Protein AF-A0A6G3XTF5-F1 (afdb_monomer_lite)

Secondary structure (DSSP, 8-state):
-------TT---HHHHHHH-SS-SBTT--SS-TT-----B-GGGHHHHHHHTTTSPTT---HHHHHHHHHHHHHHHHHHHHHHHHTTS--GGGGG-HHHHHHHHHHHBTTTB-TT--HHHHHHHHHHHHTSTTS-S---S-HHHHHHHHHHHHHHH-

pLDDT: mean 92.89, std 4.38, range [55.22, 96.81]

Foldseek 3Di:
DPDDDDPPPPDALVVVLLPFLALDEQLGQPPDSPDRDHRAYPVCVVVSCVSCPVPDPNDRDPNNVVVVVLVVLLCVLVVVLVCLLVVVDWVQCLVPPVSLVVVLVVCQVPVDDVPDDSVVVNVVSVVLCPDPLHQNGAPPDPVSNVSSVVSSVVSSD

Sequence (157 aa):
TGELVSVGLNLTRAALDAATKYPWPRGGHPTDPHSAKFGVYADDVPVFAWAREGAPEDRTCFEAQVMDWSDDVAYSVHDFEDGLHAGHIDPNCLYAEPEREEIWAVAIGRYVPAGTDPQELSEALDRLIDQDWWPHGYDGSAVAQARLKDATSQLIG

Radius of gyration: 21.38 Å; chains: 1; bounding box: 43×34×67 Å

Organism: NCBI:txid2706086

Structure (mmCIF, N/CA/C/O backbone):
data_AF-A0A6G3XTF5-F1
#
_entry.id   AF-A0A6G3XTF5-F1
#
loop_
_atom_site.group_PDB
_atom_site.id
_atom_site.type_symbol
_atom_site.label_atom_id
_atom_site.label_alt_id
_atom_site.label_comp_id
_atom_site.label_asym_id
_atom_site.label_entity_id
_atom_site.label_seq_id
_atom_site.pdbx_PDB_ins_code
_atom_site.Cartn_x
_atom_site.Cartn_y
_atom_site.Cartn_z
_atom_site.occupancy
_atom_site.B_iso_or_equiv
_atom_site.auth_seq_id
_atom_site.auth_comp_id
_atom_site.auth_asym_id
_atom_site.auth_atom_id
_atom_site.pdbx_PDB_model_num
ATOM 1 N N . THR A 1 1 ? 9.456 1.485 -41.361 1.00 55.22 1 THR A N 1
ATOM 2 C CA . THR A 1 1 ? 8.688 2.441 -42.187 1.00 55.22 1 THR A CA 1
ATOM 3 C C . THR A 1 1 ? 8.564 3.712 -41.372 1.00 55.22 1 THR A C 1
ATOM 5 O O . THR A 1 1 ? 8.306 3.608 -40.186 1.00 55.22 1 THR A O 1
ATOM 8 N N . GLY A 1 2 ? 8.859 4.895 -41.917 1.00 75.81 2 GLY A N 1
ATOM 9 C CA . GLY A 1 2 ? 8.788 6.170 -41.170 1.00 75.81 2 GLY A CA 1
ATOM 10 C C . GLY A 1 2 ? 7.354 6.640 -40.894 1.00 75.81 2 GLY A C 1
ATOM 11 O O . GLY A 1 2 ? 7.081 7.834 -40.926 1.00 75.81 2 GLY A O 1
ATOM 12 N N . GLU A 1 3 ? 6.430 5.700 -40.728 1.00 80.94 3 GLU A N 1
ATOM 13 C CA . GLU A 1 3 ? 5.012 5.959 -40.545 1.00 80.94 3 GLU A CA 1
ATOM 14 C C . GLU A 1 3 ? 4.747 6.135 -39.050 1.00 80.94 3 GLU A C 1
ATOM 16 O O . GLU A 1 3 ? 5.151 5.302 -38.237 1.00 80.94 3 GLU A O 1
ATOM 21 N N . LEU A 1 4 ? 4.128 7.257 -38.683 1.00 81.44 4 LEU A N 1
ATOM 22 C CA . LEU A 1 4 ? 3.786 7.547 -37.296 1.00 8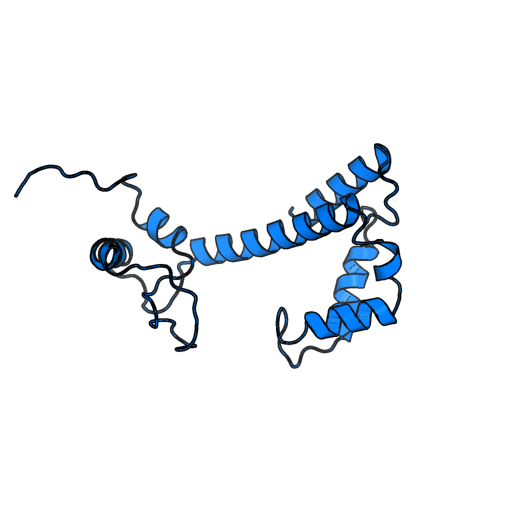1.44 4 LEU A CA 1
ATOM 23 C C . LEU A 1 4 ? 2.661 6.609 -36.860 1.00 81.44 4 LEU A C 1
ATOM 25 O O . LEU A 1 4 ? 1.544 6.685 -37.368 1.00 81.44 4 LEU A O 1
ATOM 29 N N . VAL A 1 5 ? 2.967 5.739 -35.905 1.00 86.62 5 VAL A N 1
ATOM 30 C CA . VAL A 1 5 ? 2.002 4.853 -35.253 1.00 86.62 5 VAL A CA 1
ATOM 31 C C . VAL A 1 5 ? 1.698 5.373 -33.851 1.00 86.62 5 VAL A C 1
ATOM 33 O O . VAL A 1 5 ? 2.562 5.952 -33.193 1.00 86.62 5 VAL A O 1
ATOM 36 N N . SER A 1 6 ? 0.458 5.193 -33.394 1.00 88.94 6 SER A N 1
ATOM 37 C CA . SER A 1 6 ? 0.084 5.540 -32.020 1.00 88.94 6 SER A CA 1
ATOM 38 C C . SER A 1 6 ? 0.808 4.629 -31.028 1.00 88.94 6 SER A C 1
ATOM 40 O O . SER A 1 6 ? 0.844 3.416 -31.217 1.00 88.94 6 SER A O 1
ATOM 42 N N . VAL A 1 7 ? 1.334 5.218 -29.954 1.00 87.56 7 VAL A N 1
ATOM 43 C CA . VAL A 1 7 ? 1.978 4.517 -28.826 1.00 87.56 7 VAL A CA 1
ATOM 44 C C . VAL A 1 7 ? 1.184 4.712 -27.526 1.00 87.56 7 VAL A C 1
ATOM 46 O O . VAL A 1 7 ? 1.729 4.692 -26.424 1.00 87.56 7 VAL A O 1
ATOM 49 N N . GLY A 1 8 ? -0.121 4.971 -27.653 1.00 91.56 8 GLY A N 1
ATOM 50 C CA . GLY A 1 8 ? -0.999 5.268 -26.525 1.00 91.56 8 GLY A CA 1
ATOM 51 C C . GLY A 1 8 ? -0.788 6.684 -25.988 1.00 91.56 8 GLY A C 1
ATOM 52 O O . GLY A 1 8 ? -0.766 7.647 -26.751 1.00 91.56 8 GLY A O 1
ATOM 53 N N . LEU A 1 9 ? -0.643 6.812 -24.666 1.00 94.12 9 LEU A N 1
ATOM 54 C CA . LEU A 1 9 ? -0.533 8.105 -23.977 1.00 94.12 9 LEU A CA 1
ATOM 55 C C . LEU A 1 9 ? 0.794 8.842 -24.231 1.00 94.12 9 LEU A C 1
ATOM 57 O O . LEU A 1 9 ? 0.914 10.002 -23.845 1.00 94.12 9 LEU A O 1
ATOM 61 N N . ASN A 1 10 ? 1.773 8.191 -24.874 1.00 94.19 10 ASN A N 1
ATOM 62 C CA . ASN A 1 10 ? 3.080 8.771 -25.208 1.00 94.19 10 ASN A CA 1
ATOM 63 C C . ASN A 1 10 ? 3.777 9.421 -23.994 1.00 94.19 10 ASN A C 1
ATOM 65 O O . ASN A 1 10 ? 4.286 10.542 -24.061 1.00 94.19 10 ASN A O 1
ATOM 69 N N . LEU A 1 11 ? 3.739 8.721 -22.858 1.00 95.94 11 LEU A N 1
ATOM 70 C CA . LEU A 1 11 ? 4.344 9.170 -21.609 1.00 95.94 11 LEU A CA 1
ATOM 71 C C . LEU A 1 11 ? 5.871 9.073 -21.662 1.00 95.94 11 LEU A C 1
ATOM 73 O O . LEU A 1 11 ? 6.460 8.386 -22.499 1.00 95.94 11 LEU A O 1
ATOM 77 N N . THR A 1 12 ? 6.523 9.754 -20.723 1.00 95.62 12 THR A N 1
ATOM 78 C CA . THR A 1 12 ? 7.966 9.619 -20.541 1.00 95.62 12 THR A CA 1
ATOM 79 C C . THR A 1 12 ? 8.315 8.215 -20.046 1.00 95.62 12 THR A C 1
ATOM 81 O O . THR A 1 12 ? 7.526 7.561 -19.363 1.00 95.62 12 THR A O 1
ATOM 84 N N . ARG A 1 13 ? 9.544 7.774 -20.330 1.00 95.12 13 ARG A N 1
ATOM 85 C CA . ARG A 1 13 ? 10.070 6.496 -19.827 1.00 95.12 13 ARG A CA 1
ATOM 86 C C . ARG A 1 13 ? 9.961 6.378 -18.305 1.00 95.12 13 ARG A C 1
ATOM 88 O O . ARG A 1 13 ? 9.546 5.341 -17.810 1.00 95.12 13 ARG A O 1
ATOM 95 N N . ALA A 1 14 ? 10.268 7.462 -17.590 1.00 94.75 14 ALA A N 1
ATOM 96 C CA . ALA A 1 14 ? 10.191 7.507 -16.132 1.00 94.75 1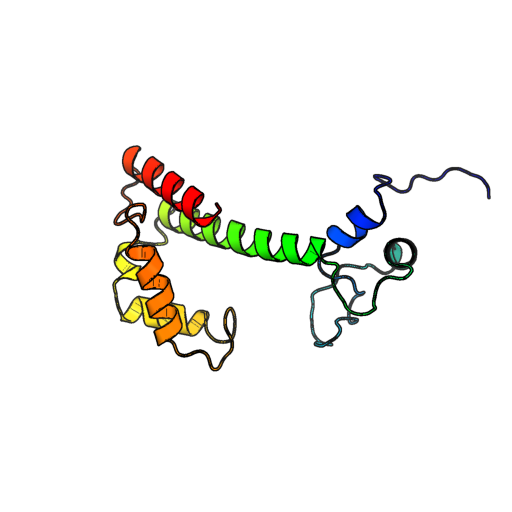4 ALA A CA 1
ATOM 97 C C . ALA A 1 14 ? 8.760 7.299 -15.612 1.00 94.75 14 ALA A C 1
ATOM 99 O O . ALA A 1 14 ? 8.565 6.556 -14.659 1.00 94.75 14 ALA A O 1
ATOM 100 N N . ALA A 1 15 ? 7.753 7.900 -16.257 1.00 96.12 15 ALA A N 1
ATOM 101 C CA . ALA A 1 15 ? 6.359 7.712 -15.857 1.00 96.12 15 ALA A CA 1
ATOM 102 C C . ALA A 1 15 ? 5.872 6.274 -16.108 1.00 96.12 15 ALA A C 1
ATOM 104 O O . ALA A 1 15 ? 5.137 5.726 -15.292 1.00 96.12 15 ALA A O 1
ATOM 105 N N . LEU A 1 16 ? 6.301 5.656 -17.213 1.00 95.88 16 LEU A N 1
ATOM 106 C CA . LEU A 1 16 ? 5.985 4.256 -17.508 1.00 95.88 16 LEU A CA 1
ATOM 107 C C . LEU A 1 16 ? 6.637 3.301 -16.498 1.00 95.88 16 LEU A C 1
ATOM 109 O O . LEU A 1 16 ? 5.968 2.397 -16.006 1.00 95.88 16 LEU A O 1
ATOM 113 N N . ASP A 1 17 ? 7.910 3.516 -16.158 1.00 95.25 17 ASP A N 1
ATOM 114 C CA . ASP A 1 17 ? 8.622 2.698 -15.164 1.00 95.25 17 ASP A CA 1
ATOM 115 C C . ASP A 1 17 ? 7.990 2.849 -13.768 1.00 95.25 17 ASP A C 1
ATOM 117 O O . ASP A 1 17 ? 7.667 1.853 -13.127 1.00 95.25 17 ASP A O 1
ATOM 121 N N . ALA A 1 18 ? 7.678 4.084 -13.352 1.00 95.19 18 ALA A N 1
ATOM 122 C CA . ALA A 1 18 ? 7.009 4.377 -12.080 1.00 95.19 18 ALA A CA 1
ATOM 123 C C . ALA A 1 18 ? 5.630 3.714 -11.943 1.00 95.19 18 ALA A C 1
ATOM 125 O O . ALA A 1 18 ? 5.274 3.253 -10.862 1.00 95.19 18 ALA A O 1
ATOM 126 N N . ALA A 1 19 ? 4.863 3.636 -13.033 1.00 94.38 19 ALA A N 1
ATOM 127 C CA . ALA A 1 19 ? 3.558 2.976 -13.045 1.00 94.38 19 ALA A CA 1
ATOM 128 C C . ALA A 1 19 ? 3.652 1.437 -13.104 1.00 94.38 19 ALA A C 1
ATOM 130 O O . ALA A 1 19 ? 2.649 0.745 -12.914 1.00 94.38 19 ALA A O 1
ATOM 131 N N . THR A 1 20 ? 4.836 0.875 -13.366 1.00 94.25 20 THR A N 1
ATOM 132 C CA . THR A 1 20 ? 5.027 -0.573 -13.498 1.00 94.25 20 THR A CA 1
ATOM 133 C C . THR A 1 20 ? 5.388 -1.190 -12.145 1.00 94.25 20 THR A C 1
ATOM 135 O O . THR A 1 20 ? 6.543 -1.512 -11.876 1.00 94.25 20 THR A O 1
ATOM 138 N N . LYS A 1 21 ? 4.373 -1.405 -11.293 1.00 91.75 21 LYS A N 1
ATOM 139 C CA . LYS A 1 21 ? 4.512 -1.989 -9.937 1.00 91.75 21 LYS A CA 1
ATOM 140 C C . LYS A 1 21 ? 5.315 -3.300 -9.908 1.00 91.75 21 LYS A C 1
ATOM 142 O O . LYS A 1 21 ? 6.104 -3.530 -8.998 1.00 91.75 21 LYS A O 1
ATOM 147 N N . TYR A 1 22 ? 5.129 -4.147 -10.921 1.00 94.56 22 TYR A N 1
ATOM 148 C CA . TYR A 1 22 ? 5.814 -5.434 -11.068 1.00 94.56 22 TYR A CA 1
ATOM 149 C C . TYR A 1 22 ? 6.609 -5.461 -12.386 1.00 94.56 22 TYR A C 1
ATOM 151 O O . TYR A 1 22 ? 6.077 -5.925 -13.399 1.00 94.56 22 TYR A O 1
ATOM 159 N N . PRO A 1 23 ? 7.854 -4.942 -12.415 1.00 95.38 23 PRO A N 1
ATOM 160 C CA . PRO A 1 23 ? 8.653 -4.757 -13.632 1.00 95.38 23 PRO A CA 1
ATOM 161 C C . PRO A 1 23 ? 9.288 -6.065 -14.128 1.00 95.38 23 PRO A C 1
ATOM 163 O O . PRO A 1 23 ? 10.497 -6.166 -14.319 1.00 95.38 23 PRO A O 1
ATOM 166 N N . TRP A 1 24 ? 8.461 -7.084 -14.336 1.00 95.25 24 TRP A N 1
ATOM 167 C CA . TRP A 1 24 ? 8.854 -8.383 -14.867 1.00 95.25 24 TRP A CA 1
ATOM 168 C C . TRP A 1 24 ? 7.684 -9.060 -15.591 1.00 95.25 24 TRP A C 1
ATOM 170 O O . TRP A 1 24 ? 6.510 -8.779 -15.302 1.00 95.25 24 TRP A O 1
ATOM 180 N N . PRO A 1 25 ? 7.985 -9.969 -16.537 1.00 94.88 25 PRO A N 1
ATOM 181 C CA . PRO A 1 25 ? 6.975 -10.791 -17.180 1.00 94.88 25 PRO A CA 1
ATOM 182 C C . PRO A 1 25 ? 6.438 -11.869 -16.234 1.00 94.88 25 PRO A C 1
ATOM 184 O O . PRO A 1 25 ? 6.982 -12.134 -15.159 1.00 94.88 25 PRO A O 1
ATOM 187 N N . ARG A 1 26 ? 5.359 -12.535 -16.652 1.00 94.31 26 ARG A N 1
ATOM 188 C CA . ARG A 1 26 ? 4.808 -13.690 -15.930 1.00 94.31 26 ARG A CA 1
ATOM 189 C C . ARG A 1 26 ? 5.893 -14.750 -15.692 1.00 94.31 26 ARG A C 1
ATOM 191 O O . ARG A 1 26 ? 6.516 -15.211 -16.643 1.00 94.31 26 ARG A O 1
ATOM 198 N N . GLY A 1 27 ? 6.073 -15.154 -14.432 1.00 92.88 27 GLY A N 1
ATOM 199 C CA . GLY A 1 27 ? 7.096 -16.125 -14.019 1.00 92.88 27 GLY A CA 1
ATOM 200 C C . GLY A 1 27 ? 8.517 -15.556 -13.916 1.00 92.88 27 GLY A C 1
ATOM 201 O O . GLY A 1 27 ? 9.440 -16.308 -13.627 1.00 92.88 27 GLY A O 1
ATOM 202 N N . GLY A 1 28 ? 8.698 -14.250 -14.141 1.00 92.50 28 GLY A N 1
ATOM 203 C CA . GLY A 1 28 ? 9.985 -13.556 -14.043 1.00 92.50 28 GLY A CA 1
ATOM 204 C C . GLY A 1 28 ? 10.225 -12.851 -12.708 1.00 92.50 28 GLY A C 1
ATOM 205 O O . GLY A 1 28 ? 11.070 -11.968 -12.650 1.00 92.50 28 GLY A O 1
ATOM 206 N N . HIS A 1 29 ? 9.463 -13.166 -11.656 1.00 93.88 29 HIS A N 1
ATOM 207 C CA . HIS A 1 29 ? 9.649 -12.518 -10.358 1.00 93.88 29 HIS A CA 1
ATOM 208 C C . HIS A 1 29 ? 11.030 -12.889 -9.768 1.00 93.88 29 HIS A C 1
ATOM 210 O O . HIS A 1 29 ? 11.331 -14.083 -9.680 1.00 93.88 29 HIS A O 1
ATOM 216 N N . PRO A 1 30 ? 11.846 -11.921 -9.304 1.00 91.38 30 PRO A N 1
ATOM 217 C CA . PRO A 1 30 ? 13.263 -12.159 -8.992 1.00 91.38 30 PRO A CA 1
ATOM 218 C C . PRO A 1 30 ? 13.541 -13.204 -7.905 1.00 91.38 30 PRO A C 1
ATOM 220 O O . PRO A 1 30 ? 14.535 -13.924 -7.958 1.00 91.38 30 PRO A O 1
ATOM 223 N N . THR A 1 31 ? 12.676 -13.278 -6.893 1.00 91.12 31 THR A N 1
ATOM 224 C CA . THR A 1 31 ? 12.894 -14.106 -5.691 1.00 91.12 31 THR A CA 1
ATOM 225 C C . THR A 1 31 ? 11.814 -15.155 -5.449 1.00 91.12 31 THR A C 1
ATOM 227 O O . THR A 1 31 ? 11.946 -15.962 -4.533 1.00 91.12 31 THR A O 1
ATOM 230 N N . ASP A 1 32 ? 10.755 -15.165 -6.259 1.00 91.44 32 ASP A N 1
ATOM 231 C CA . ASP A 1 32 ? 9.600 -16.046 -6.063 1.00 91.44 32 ASP A CA 1
ATOM 232 C C . ASP A 1 32 ? 9.071 -16.523 -7.422 1.00 91.44 32 ASP A C 1
ATOM 234 O O . ASP A 1 32 ? 8.185 -15.895 -8.003 1.00 91.44 32 ASP A O 1
ATOM 238 N N . PRO A 1 33 ? 9.583 -17.647 -7.945 1.00 86.81 33 PRO A N 1
ATOM 239 C CA . PRO A 1 33 ? 9.165 -18.174 -9.241 1.00 86.81 33 PRO A CA 1
ATOM 240 C C . PRO A 1 33 ? 7.692 -18.621 -9.274 1.00 86.81 33 PRO A C 1
ATOM 242 O O . PRO A 1 33 ? 7.160 -18.877 -10.355 1.00 86.81 33 PRO A O 1
ATOM 245 N N . HIS A 1 34 ? 7.023 -18.721 -8.121 1.00 91.06 34 HIS A N 1
ATOM 246 C CA . HIS A 1 34 ? 5.605 -19.061 -8.016 1.00 91.06 34 HIS A CA 1
ATOM 247 C C . HIS A 1 34 ? 4.699 -17.834 -7.870 1.00 91.06 34 HIS A C 1
ATOM 249 O O . HIS A 1 34 ? 3.474 -17.984 -7.870 1.00 91.06 34 HIS A O 1
ATOM 255 N N . SER A 1 35 ? 5.272 -16.629 -7.801 1.00 92.38 35 SER A N 1
ATOM 256 C CA . SER A 1 35 ? 4.506 -15.393 -7.696 1.00 92.38 35 SER A CA 1
ATOM 257 C C . SER A 1 35 ? 3.557 -15.237 -8.881 1.00 92.38 35 SER A C 1
ATOM 259 O O . SER A 1 35 ? 3.947 -15.257 -10.052 1.00 92.38 35 SER A O 1
ATOM 261 N N . ALA A 1 36 ? 2.279 -15.027 -8.573 1.00 94.12 36 ALA A N 1
ATOM 262 C CA . ALA A 1 36 ? 1.268 -14.711 -9.575 1.00 94.12 36 ALA A CA 1
ATOM 263 C C . ALA A 1 36 ? 1.350 -13.250 -10.063 1.00 94.12 36 ALA A C 1
ATOM 265 O O . ALA A 1 36 ? 0.657 -12.891 -11.017 1.00 94.12 36 ALA A O 1
ATOM 266 N N . LYS A 1 37 ? 2.165 -12.405 -9.415 1.00 93.94 37 LYS A N 1
ATOM 267 C CA . LYS A 1 37 ? 2.251 -10.961 -9.660 1.00 93.94 37 LYS A CA 1
ATOM 268 C C . LYS A 1 37 ? 3.254 -10.659 -10.775 1.00 93.94 37 LYS A C 1
ATOM 270 O O . LYS A 1 37 ? 4.432 -10.990 -10.667 1.00 93.94 37 LYS A O 1
ATOM 275 N N . PHE A 1 38 ? 2.789 -10.008 -11.837 1.00 95.38 38 PHE A N 1
ATOM 276 C CA . PHE A 1 38 ? 3.598 -9.544 -12.965 1.00 95.38 38 PHE A CA 1
ATOM 277 C C . PHE A 1 38 ? 2.929 -8.318 -13.600 1.00 95.38 38 PHE A C 1
ATOM 279 O O . PHE A 1 38 ? 1.715 -8.149 -13.475 1.00 95.38 38 PHE A O 1
ATOM 286 N N . GLY A 1 39 ? 3.716 -7.467 -14.255 1.00 95.19 39 GLY A N 1
ATOM 287 C CA . GLY A 1 39 ? 3.235 -6.225 -14.872 1.00 95.19 39 GLY A CA 1
ATOM 288 C C . GLY A 1 39 ? 3.544 -6.115 -16.362 1.00 95.19 39 GLY A C 1
ATOM 289 O O . GLY A 1 39 ? 3.065 -5.191 -17.007 1.00 95.19 39 GLY A O 1
ATOM 290 N N . VAL A 1 40 ? 4.318 -7.053 -16.917 1.00 96.06 40 VAL A N 1
ATOM 291 C CA . VAL A 1 40 ? 4.743 -7.022 -18.322 1.00 96.06 40 VAL A CA 1
ATOM 292 C C . VAL A 1 40 ? 4.089 -8.170 -19.086 1.00 96.06 40 VAL A C 1
ATOM 294 O O . VAL A 1 40 ? 4.405 -9.344 -18.870 1.00 96.06 40 VAL A O 1
ATOM 297 N N . TYR A 1 41 ? 3.162 -7.845 -19.984 1.00 96.06 41 TYR A N 1
ATOM 298 C CA . TYR A 1 41 ? 2.573 -8.828 -20.892 1.00 96.06 41 TYR A CA 1
ATOM 299 C C . TYR A 1 41 ? 3.507 -9.104 -22.071 1.00 96.06 41 TYR A C 1
ATOM 301 O O . TYR A 1 41 ? 4.376 -8.298 -22.395 1.00 96.06 41 TYR A O 1
ATOM 309 N N . ALA A 1 42 ? 3.321 -10.253 -22.728 1.00 96.62 42 ALA A N 1
ATOM 310 C CA . ALA A 1 42 ? 4.156 -10.667 -23.857 1.00 96.62 42 ALA A CA 1
ATOM 311 C C . ALA A 1 42 ? 4.192 -9.612 -24.979 1.00 96.62 42 ALA A C 1
ATOM 313 O O . ALA A 1 42 ? 5.256 -9.350 -25.537 1.00 96.62 42 ALA A O 1
ATOM 314 N N . ASP A 1 43 ? 3.054 -8.968 -25.241 1.00 95.25 43 ASP A N 1
ATOM 315 C CA . ASP A 1 43 ? 2.920 -7.941 -26.278 1.00 95.25 43 ASP A CA 1
ATOM 316 C C . ASP A 1 43 ? 3.563 -6.598 -25.873 1.00 95.25 43 ASP A C 1
ATOM 318 O O . ASP A 1 43 ? 3.955 -5.817 -26.739 1.00 95.25 43 ASP A O 1
ATOM 322 N N . ASP A 1 44 ? 3.753 -6.357 -24.570 1.00 95.06 44 ASP A N 1
ATOM 323 C CA . ASP A 1 44 ? 4.324 -5.116 -24.027 1.00 95.06 44 ASP A CA 1
ATOM 324 C C . ASP A 1 44 ? 5.850 -5.175 -23.855 1.00 95.06 44 ASP A C 1
ATOM 326 O O . ASP A 1 44 ? 6.483 -4.149 -23.592 1.00 95.06 44 ASP A O 1
ATOM 330 N N . VAL A 1 45 ? 6.472 -6.350 -24.027 1.00 95.12 45 VAL A N 1
ATOM 331 C CA . VAL A 1 45 ? 7.922 -6.552 -23.832 1.00 95.12 45 VAL A CA 1
ATOM 332 C C . VAL A 1 45 ? 8.779 -5.522 -24.585 1.00 95.12 45 VAL A C 1
ATOM 334 O O . VAL A 1 45 ? 9.702 -4.986 -23.967 1.00 95.12 45 VAL A O 1
ATOM 337 N N . PRO A 1 46 ? 8.511 -5.177 -25.865 1.00 94.31 46 PRO A N 1
ATOM 338 C CA . PRO A 1 46 ? 9.313 -4.175 -26.567 1.00 94.31 46 PRO A CA 1
ATOM 339 C C . PRO A 1 46 ? 9.238 -2.781 -25.926 1.00 94.31 46 PRO A C 1
ATOM 341 O O . PRO A 1 46 ? 10.254 -2.093 -25.827 1.00 94.31 46 PRO A O 1
ATOM 344 N N . VAL A 1 47 ? 8.050 -2.371 -25.464 1.00 94.31 47 VAL A N 1
ATOM 345 C CA . VAL A 1 47 ? 7.835 -1.069 -24.812 1.00 94.31 47 VAL A CA 1
ATOM 346 C C . VAL A 1 47 ? 8.480 -1.056 -23.431 1.00 94.31 47 VAL A C 1
ATOM 348 O O . VAL A 1 47 ? 9.158 -0.092 -23.085 1.00 94.31 47 VAL A O 1
ATOM 351 N N . PHE A 1 48 ? 8.330 -2.140 -22.669 1.00 95.19 48 PHE A N 1
ATOM 352 C CA . PHE A 1 48 ? 8.957 -2.298 -21.361 1.00 95.19 48 PHE A CA 1
ATOM 353 C C . PHE A 1 48 ? 10.488 -2.243 -21.455 1.00 95.19 48 PHE A C 1
ATOM 355 O O . PHE A 1 48 ? 11.120 -1.479 -20.727 1.00 95.19 48 PHE A O 1
ATOM 362 N N . ALA A 1 49 ? 11.088 -2.987 -22.391 1.00 95.19 49 ALA A N 1
ATOM 363 C CA . ALA A 1 49 ? 12.535 -2.986 -22.604 1.00 95.19 49 ALA A CA 1
ATOM 364 C C . ALA A 1 49 ? 13.060 -1.592 -22.980 1.00 95.19 49 ALA A C 1
ATOM 366 O O . ALA A 1 49 ? 14.093 -1.165 -22.466 1.00 95.19 49 ALA A O 1
ATOM 367 N N . TRP A 1 50 ? 12.328 -0.854 -23.824 1.00 95.31 50 TRP A N 1
ATOM 368 C CA . TRP A 1 50 ? 12.649 0.540 -24.135 1.00 95.31 50 TRP A CA 1
ATOM 369 C C . TRP A 1 50 ? 12.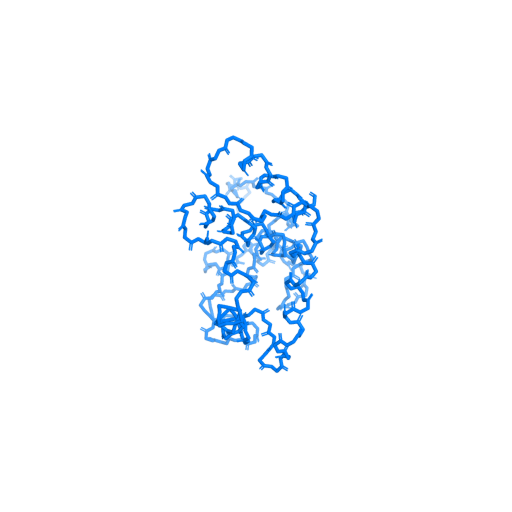521 1.452 -22.910 1.00 95.31 50 TRP A C 1
ATOM 371 O O . TRP A 1 50 ? 13.431 2.231 -22.635 1.00 95.31 50 TRP A O 1
ATOM 381 N N . ALA A 1 51 ? 11.428 1.351 -22.147 1.00 95.25 51 ALA A N 1
ATOM 382 C CA . ALA A 1 51 ? 11.209 2.170 -20.956 1.00 95.25 51 ALA A CA 1
ATOM 383 C C . ALA A 1 51 ? 12.343 1.987 -19.933 1.00 95.25 51 ALA A C 1
ATOM 385 O O . ALA A 1 51 ? 12.848 2.968 -19.379 1.00 95.25 51 ALA A O 1
ATOM 386 N N . ARG A 1 52 ? 12.813 0.747 -19.784 1.00 95.31 52 ARG A N 1
ATOM 387 C CA . ARG A 1 52 ? 13.795 0.287 -18.795 1.00 95.31 52 ARG A CA 1
ATOM 388 C C . ARG A 1 52 ? 15.241 0.227 -19.288 1.00 95.31 52 ARG A C 1
ATOM 390 O O . ARG A 1 52 ? 16.109 -0.241 -18.559 1.00 95.31 52 ARG A O 1
ATOM 397 N N . GLU A 1 53 ? 15.536 0.666 -20.505 1.00 95.88 53 GLU A N 1
ATOM 398 C CA . GLU A 1 53 ? 16.898 0.635 -21.050 1.00 95.88 53 GLU A CA 1
ATOM 399 C C . GLU A 1 53 ? 17.899 1.343 -20.109 1.00 95.88 53 GLU A C 1
ATOM 401 O O . GLU A 1 53 ? 17.763 2.531 -19.814 1.00 95.88 53 GLU A O 1
ATOM 406 N N . GLY A 1 54 ? 18.909 0.614 -19.630 1.00 94.06 54 GLY A N 1
ATOM 407 C CA . GLY A 1 54 ? 19.904 1.124 -18.678 1.00 94.06 54 GLY A CA 1
ATOM 408 C C . GLY A 1 54 ? 19.464 1.130 -17.208 1.00 94.06 54 GLY A C 1
ATOM 409 O O . GLY A 1 54 ? 20.273 1.472 -16.345 1.00 94.06 54 GLY A O 1
ATOM 410 N N . ALA A 1 55 ? 18.225 0.736 -16.898 1.00 94.00 55 ALA A N 1
ATOM 411 C CA . ALA A 1 55 ? 17.775 0.529 -15.526 1.00 94.00 55 ALA A CA 1
ATOM 412 C C . ALA A 1 55 ? 18.345 -0.789 -14.954 1.00 94.00 55 ALA A C 1
ATOM 414 O O . ALA A 1 55 ? 18.508 -1.757 -15.700 1.00 94.00 55 ALA A O 1
ATOM 415 N N . PRO A 1 56 ? 18.624 -0.868 -13.639 1.00 92.88 56 PRO A N 1
ATOM 416 C CA . PRO A 1 56 ? 19.064 -2.108 -13.002 1.00 92.88 56 PRO A CA 1
ATOM 417 C C . PRO A 1 56 ? 18.028 -3.227 -13.142 1.00 92.88 56 PRO A C 1
ATOM 419 O O . PRO A 1 56 ? 16.850 -3.006 -12.855 1.00 92.88 56 PRO A O 1
ATOM 422 N N . GLU A 1 57 ? 18.463 -4.424 -13.533 1.00 89.19 57 GLU A N 1
ATOM 423 C CA . GLU A 1 57 ? 17.613 -5.621 -13.606 1.00 89.19 57 GLU A CA 1
ATOM 424 C C . GLU A 1 57 ? 16.981 -5.949 -12.245 1.00 89.19 57 GLU A C 1
ATOM 426 O O . GLU A 1 57 ? 17.523 -5.591 -11.198 1.00 89.19 57 GLU A O 1
ATOM 431 N N . ASP A 1 58 ? 15.812 -6.595 -12.274 1.00 88.31 58 ASP A N 1
ATOM 432 C CA . ASP A 1 58 ? 15.138 -7.165 -11.098 1.00 88.31 58 ASP A CA 1
ATOM 433 C C . ASP A 1 58 ? 14.836 -6.190 -9.947 1.00 88.31 58 ASP A C 1
ATOM 435 O O . ASP A 1 58 ? 14.649 -6.586 -8.794 1.00 88.31 58 ASP A O 1
ATOM 439 N N . ARG A 1 59 ? 14.765 -4.890 -10.248 1.00 90.75 59 ARG A N 1
ATOM 440 C CA . ARG A 1 59 ? 14.500 -3.834 -9.266 1.00 90.75 59 ARG A CA 1
ATOM 441 C C . ARG A 1 59 ? 13.384 -2.915 -9.720 1.00 90.75 59 ARG A C 1
ATOM 443 O O . ARG A 1 59 ? 13.373 -2.474 -10.867 1.00 90.75 59 ARG A O 1
ATOM 450 N N . THR A 1 60 ? 12.498 -2.568 -8.795 1.00 93.69 60 THR A N 1
ATOM 451 C CA . THR A 1 60 ? 11.551 -1.463 -8.961 1.00 93.69 60 THR A CA 1
ATOM 452 C C . THR A 1 60 ? 12.290 -0.128 -8.924 1.00 93.69 60 THR A C 1
ATOM 454 O O . THR A 1 60 ? 13.278 0.034 -8.195 1.00 93.69 60 THR A O 1
ATOM 457 N N . CYS A 1 61 ? 11.836 0.839 -9.725 1.00 94.88 61 CYS A N 1
ATOM 458 C CA . CYS A 1 61 ? 12.356 2.199 -9.631 1.00 94.88 61 CYS A CA 1
ATOM 459 C C . CYS A 1 61 ? 11.979 2.825 -8.279 1.00 94.88 61 CYS A C 1
ATOM 461 O O . CYS A 1 61 ? 11.168 2.287 -7.519 1.00 94.88 61 CYS A O 1
ATOM 463 N N . PHE A 1 62 ? 12.601 3.954 -7.953 1.00 94.56 62 PHE A N 1
ATOM 464 C CA . PHE A 1 62 ? 12.361 4.624 -6.678 1.00 94.56 62 PHE A CA 1
ATOM 465 C C . PHE A 1 62 ? 10.917 5.134 -6.573 1.00 94.56 62 PHE A C 1
ATOM 467 O O . PHE A 1 62 ? 10.261 4.940 -5.557 1.00 94.56 62 PHE A O 1
ATOM 474 N N . GLU A 1 63 ? 10.392 5.716 -7.646 1.00 95.56 63 GLU A N 1
ATOM 475 C CA . GLU A 1 63 ? 9.036 6.254 -7.711 1.00 95.56 63 GLU A CA 1
ATOM 476 C C . GLU A 1 63 ? 7.978 5.162 -7.519 1.00 95.56 63 GLU A C 1
ATOM 478 O O . GLU A 1 63 ? 6.996 5.385 -6.817 1.00 95.56 63 GLU A O 1
ATOM 483 N N . ALA A 1 64 ? 8.201 3.968 -8.077 1.00 94.62 64 ALA A N 1
ATOM 484 C CA . ALA A 1 64 ? 7.320 2.822 -7.868 1.00 94.62 64 ALA A CA 1
ATOM 485 C C . ALA A 1 64 ? 7.336 2.347 -6.405 1.00 94.62 64 ALA A C 1
ATOM 487 O O . ALA A 1 64 ? 6.299 1.945 -5.894 1.00 94.62 64 ALA A O 1
ATOM 488 N N . GLN A 1 65 ? 8.477 2.424 -5.707 1.00 94.69 65 GLN A N 1
ATOM 489 C CA . GLN A 1 65 ? 8.547 2.105 -4.272 1.00 94.69 65 GLN A CA 1
ATOM 490 C C . GLN A 1 65 ? 7.784 3.130 -3.426 1.00 94.69 65 GLN A C 1
ATOM 492 O O . GLN A 1 65 ? 7.089 2.749 -2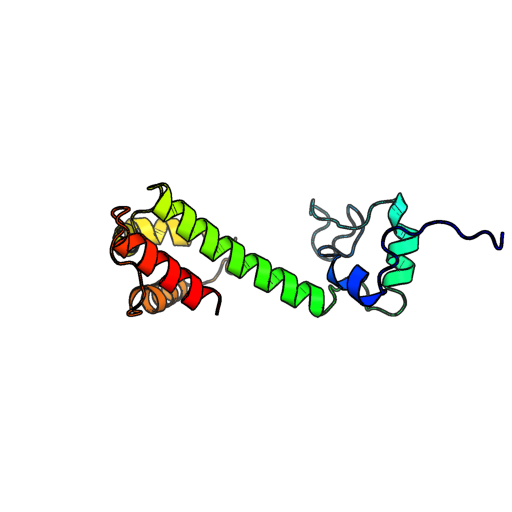.489 1.00 94.69 65 GLN A O 1
ATOM 497 N N . VAL A 1 66 ? 7.881 4.420 -3.771 1.00 94.94 66 VAL A N 1
ATOM 498 C CA . VAL A 1 66 ? 7.091 5.474 -3.113 1.00 94.94 66 VAL A CA 1
ATOM 499 C C . VAL A 1 66 ? 5.602 5.238 -3.347 1.00 94.94 66 VAL A C 1
ATOM 501 O O . VAL A 1 66 ? 4.835 5.249 -2.392 1.00 94.94 66 VAL A O 1
ATOM 504 N N . MET A 1 67 ? 5.203 4.977 -4.595 1.00 94.88 67 MET A N 1
ATOM 505 C CA . MET A 1 67 ? 3.816 4.678 -4.945 1.00 94.88 67 MET A CA 1
ATOM 506 C C . MET A 1 67 ? 3.293 3.453 -4.185 1.00 94.88 67 MET A C 1
ATOM 508 O O . MET A 1 67 ? 2.203 3.530 -3.637 1.00 94.88 67 MET A O 1
ATOM 512 N N . ASP A 1 68 ? 4.052 2.355 -4.124 1.00 92.56 68 ASP A N 1
ATOM 513 C CA . ASP A 1 68 ? 3.639 1.126 -3.433 1.00 92.56 68 ASP A CA 1
ATOM 514 C C . ASP A 1 68 ? 3.410 1.371 -1.937 1.00 92.56 68 ASP A C 1
ATOM 516 O O . ASP A 1 68 ? 2.386 0.976 -1.392 1.00 92.56 68 ASP A O 1
ATOM 520 N N . TRP A 1 69 ? 4.308 2.125 -1.298 1.00 93.06 69 TRP A N 1
ATOM 521 C CA . TRP A 1 69 ? 4.159 2.485 0.110 1.00 93.06 69 TRP A CA 1
ATOM 522 C C . TRP A 1 69 ? 2.976 3.434 0.355 1.00 93.06 69 TRP A C 1
ATOM 524 O O . TRP A 1 69 ? 2.235 3.270 1.322 1.00 93.06 69 TRP A O 1
ATOM 534 N N . SER A 1 70 ? 2.767 4.418 -0.527 1.00 93.94 70 SER A N 1
ATOM 535 C CA . SER A 1 70 ? 1.602 5.308 -0.455 1.00 93.94 70 SER A CA 1
ATOM 536 C C . SER A 1 70 ? 0.282 4.554 -0.631 1.00 93.94 70 SER A C 1
ATOM 538 O O . SER A 1 70 ? -0.687 4.870 0.056 1.00 93.94 70 SER A O 1
ATOM 540 N N . ASP A 1 71 ? 0.248 3.569 -1.529 1.00 93.94 71 ASP A N 1
ATOM 541 C CA . ASP A 1 71 ? -0.903 2.696 -1.772 1.00 93.94 71 ASP A CA 1
ATOM 542 C C . ASP A 1 71 ? -1.246 1.887 -0.510 1.00 93.94 71 ASP A C 1
ATOM 544 O O . ASP A 1 71 ? -2.390 1.908 -0.058 1.00 93.94 71 ASP A O 1
ATOM 548 N N . ASP A 1 72 ? -0.240 1.270 0.121 1.00 92.50 72 ASP A N 1
ATOM 549 C CA . ASP A 1 72 ? -0.410 0.490 1.354 1.00 92.50 72 ASP A CA 1
ATOM 550 C C . ASP A 1 72 ? -0.960 1.336 2.516 1.00 92.50 72 ASP A C 1
ATOM 552 O O . ASP A 1 72 ? -1.876 0.896 3.219 1.00 92.50 72 ASP A O 1
ATOM 556 N N . VAL A 1 73 ? -0.448 2.559 2.711 1.00 93.50 73 VAL A N 1
ATOM 557 C CA . VAL A 1 73 ? -0.956 3.483 3.743 1.00 93.50 73 VAL A CA 1
ATOM 558 C C . VAL A 1 73 ? -2.401 3.879 3.446 1.00 93.50 73 VAL A C 1
ATOM 560 O O . VAL A 1 73 ? -3.263 3.756 4.316 1.00 93.50 73 VAL A O 1
ATOM 563 N N . ALA A 1 74 ? -2.686 4.325 2.221 1.00 93.62 74 ALA A N 1
ATOM 564 C CA . ALA A 1 74 ? -4.006 4.828 1.859 1.00 93.62 74 ALA A CA 1
ATOM 565 C C . ALA A 1 74 ? -5.086 3.742 1.960 1.00 93.62 74 ALA A C 1
ATOM 567 O O . ALA A 1 74 ? -6.140 3.989 2.546 1.00 93.62 74 ALA A O 1
ATOM 568 N N . TYR A 1 75 ? -4.828 2.539 1.436 1.00 93.69 75 TYR A N 1
ATOM 569 C CA . TYR A 1 75 ? -5.787 1.437 1.533 1.00 93.69 75 TYR A CA 1
ATOM 570 C C . TYR A 1 75 ? -5.997 0.988 2.977 1.00 93.69 75 TYR A C 1
ATOM 572 O O . TYR A 1 75 ? -7.141 0.818 3.380 1.00 93.69 75 TYR A O 1
ATOM 580 N N . SER A 1 76 ? -4.937 0.877 3.785 1.00 93.81 76 SER A N 1
ATOM 581 C CA . SER A 1 76 ? -5.079 0.479 5.194 1.00 93.81 76 SER A CA 1
ATOM 582 C C . SER A 1 76 ? -5.958 1.456 5.983 1.00 93.81 76 SER A C 1
ATOM 584 O O . SER A 1 76 ? -6.804 1.038 6.773 1.00 93.81 76 SER A O 1
ATOM 586 N N . VAL A 1 77 ? -5.784 2.763 5.756 1.00 95.31 77 VAL A N 1
ATOM 587 C CA . VAL A 1 77 ? -6.570 3.806 6.432 1.00 95.31 77 VAL A CA 1
ATOM 588 C C . VAL A 1 77 ? -8.017 3.824 5.943 1.00 95.31 77 VAL A C 1
ATOM 590 O O . VAL A 1 77 ? -8.930 3.915 6.764 1.00 95.31 77 VAL A O 1
ATOM 593 N N . HIS A 1 78 ? -8.247 3.721 4.633 1.00 94.69 78 HIS A N 1
ATOM 594 C CA . HIS A 1 78 ? -9.604 3.704 4.088 1.00 94.69 78 HIS A CA 1
ATOM 595 C C . HIS A 1 78 ? -10.371 2.439 4.474 1.00 94.69 78 HIS A C 1
ATOM 597 O O . HIS A 1 78 ? -11.533 2.544 4.845 1.00 94.69 78 HIS A O 1
ATOM 603 N N . ASP A 1 79 ? -9.733 1.268 4.474 1.00 94.94 79 ASP A N 1
ATOM 604 C CA . ASP A 1 79 ? -10.376 0.023 4.907 1.00 94.94 79 ASP A CA 1
ATOM 605 C C . ASP A 1 79 ? -10.765 0.091 6.393 1.00 94.94 79 ASP A C 1
ATOM 607 O O . ASP A 1 79 ? -11.832 -0.386 6.786 1.00 94.94 79 ASP A O 1
ATOM 611 N N . PHE A 1 80 ? -9.931 0.721 7.228 1.00 92.88 80 PHE A N 1
ATOM 612 C CA . PHE A 1 80 ? -10.262 0.970 8.630 1.00 92.88 80 PHE A CA 1
ATOM 613 C C . PHE A 1 80 ? -11.450 1.931 8.776 1.00 92.88 80 PHE A C 1
ATOM 615 O O . PHE A 1 80 ? -12.380 1.657 9.539 1.00 92.88 80 PHE A O 1
ATOM 622 N N . GLU A 1 81 ? -11.453 3.031 8.019 1.00 94.69 81 GLU A N 1
ATOM 623 C CA . GLU A 1 81 ? -12.568 3.978 7.983 1.00 94.69 81 GLU A CA 1
ATOM 624 C C . GLU A 1 81 ? -13.876 3.313 7.540 1.00 94.69 81 GLU A C 1
ATOM 626 O O . GLU A 1 81 ? -14.898 3.440 8.220 1.00 94.69 81 GLU A O 1
ATOM 631 N N . ASP A 1 82 ? -13.847 2.588 6.425 1.00 94.56 82 ASP A N 1
ATOM 632 C CA . ASP A 1 82 ? -15.009 1.906 5.869 1.00 94.56 82 ASP A CA 1
ATOM 633 C C . ASP A 1 82 ? -15.494 0.801 6.812 1.00 94.56 82 ASP A C 1
ATOM 635 O O . ASP A 1 82 ? -16.700 0.630 6.992 1.00 94.56 82 ASP A O 1
ATOM 639 N N . GLY A 1 83 ? -14.578 0.096 7.484 1.00 94.19 83 GLY A N 1
ATOM 640 C CA . GLY A 1 83 ? -14.900 -0.900 8.503 1.00 94.19 83 GLY A CA 1
ATOM 641 C C . GLY A 1 83 ? -15.643 -0.308 9.704 1.00 94.19 83 GLY A C 1
ATOM 642 O O . GLY A 1 83 ? -16.641 -0.882 10.148 1.00 94.19 83 GLY A O 1
ATOM 643 N N . LEU A 1 84 ? -15.212 0.857 10.199 1.00 92.12 84 LEU A N 1
ATOM 644 C CA . LEU A 1 84 ? -15.918 1.599 11.251 1.00 92.12 84 LEU A CA 1
ATOM 645 C C . LEU A 1 84 ? -17.279 2.100 10.757 1.00 92.12 84 LEU A C 1
ATOM 647 O O . LEU A 1 84 ? -18.299 1.911 11.421 1.00 92.12 84 LEU A O 1
ATOM 651 N N . HIS A 1 85 ? -17.315 2.697 9.565 1.00 92.12 85 HIS A N 1
ATOM 652 C CA . HIS A 1 85 ? -18.534 3.257 8.991 1.00 92.12 85 HIS A CA 1
ATOM 653 C C . HIS A 1 85 ? -19.600 2.185 8.722 1.00 92.12 85 HIS A C 1
ATOM 655 O O . HIS A 1 85 ? -20.777 2.397 9.019 1.00 92.12 85 HIS A O 1
ATOM 661 N N . ALA A 1 86 ? -19.199 1.019 8.217 1.00 93.44 86 ALA A N 1
ATOM 662 C CA . ALA A 1 86 ? -20.081 -0.115 7.966 1.00 93.44 86 ALA A CA 1
ATOM 663 C C . ALA A 1 86 ? -20.491 -0.871 9.245 1.00 93.44 86 ALA A C 1
ATOM 665 O O . ALA A 1 86 ? -21.350 -1.753 9.181 1.00 93.44 86 ALA A O 1
ATOM 666 N N . GLY A 1 87 ? -19.897 -0.548 10.402 1.00 90.75 87 GLY A N 1
ATOM 667 C CA . GLY A 1 87 ? -20.125 -1.259 11.662 1.00 90.75 87 GLY A CA 1
ATOM 668 C C . GLY A 1 87 ? -19.501 -2.658 11.699 1.00 90.75 87 GLY A C 1
ATOM 669 O O . GLY A 1 87 ? -19.951 -3.512 12.459 1.00 90.75 87 GLY A O 1
ATOM 670 N N . HIS A 1 88 ? -18.495 -2.916 10.858 1.00 91.62 88 HIS A N 1
ATOM 671 C CA . HIS A 1 88 ? -17.699 -4.146 10.881 1.00 91.62 88 HIS A CA 1
ATOM 672 C C . HIS A 1 88 ? -16.593 -4.106 11.937 1.00 91.62 88 HIS A C 1
ATOM 674 O O . HIS A 1 88 ? -16.142 -5.157 12.382 1.00 91.62 88 HIS A O 1
ATOM 680 N N . ILE A 1 89 ? -16.180 -2.904 12.339 1.00 90.25 89 ILE A N 1
ATOM 681 C CA . ILE A 1 89 ? -15.185 -2.669 13.379 1.00 90.25 89 ILE A CA 1
ATOM 682 C C . ILE A 1 89 ? -15.841 -1.826 14.474 1.00 90.25 89 ILE A C 1
ATOM 684 O O . ILE A 1 89 ? -16.395 -0.764 14.195 1.00 90.25 89 ILE A O 1
ATOM 688 N N . ASP A 1 90 ? -15.764 -2.287 15.721 1.00 89.50 90 ASP A N 1
ATOM 689 C CA . ASP A 1 90 ? -15.984 -1.445 16.899 1.00 89.50 90 ASP A CA 1
ATOM 690 C C . ASP A 1 90 ? -14.604 -0.991 17.399 1.00 89.50 90 ASP A C 1
ATOM 692 O O . ASP A 1 90 ? -13.776 -1.842 17.738 1.00 89.50 90 ASP A O 1
ATOM 696 N N . PRO A 1 91 ? -14.311 0.321 17.462 1.00 86.94 91 PRO A N 1
ATOM 697 C CA . PRO A 1 91 ? -13.001 0.792 17.903 1.00 86.94 91 PRO A CA 1
ATOM 698 C C . PRO A 1 91 ? -12.688 0.383 19.350 1.00 86.94 91 PRO A C 1
ATOM 700 O O . PRO A 1 91 ? -11.519 0.280 19.713 1.00 86.94 91 PRO A O 1
ATOM 703 N N . ASN A 1 92 ? -13.701 0.089 20.174 1.00 88.00 92 ASN A N 1
ATOM 704 C CA . ASN A 1 92 ? -13.491 -0.395 21.537 1.00 88.00 92 ASN A CA 1
ATOM 705 C C . ASN A 1 92 ? -12.908 -1.816 21.580 1.00 88.00 92 ASN A C 1
ATOM 707 O O . ASN A 1 92 ? -12.215 -2.160 22.539 1.00 88.00 92 ASN A O 1
ATOM 711 N N . CYS A 1 93 ? -13.128 -2.635 20.545 1.00 90.25 93 CYS A N 1
ATOM 712 C CA . CYS A 1 93 ? -12.527 -3.968 20.447 1.00 90.25 93 CYS A CA 1
ATOM 713 C C . CYS A 1 93 ? -10.997 -3.901 20.370 1.00 90.25 93 CYS A C 1
ATOM 715 O O . CYS A 1 93 ? -10.324 -4.811 20.838 1.00 90.25 93 CYS A O 1
ATOM 717 N N . LEU A 1 94 ? -10.430 -2.789 19.893 1.00 90.31 94 LEU A N 1
ATOM 718 C CA . LEU A 1 94 ? -8.980 -2.588 19.841 1.00 90.31 94 LEU A CA 1
ATOM 719 C C . LEU A 1 94 ? -8.338 -2.398 21.224 1.00 90.31 94 LEU A C 1
ATOM 721 O O . LEU A 1 94 ? -7.117 -2.316 21.314 1.00 90.31 94 LEU A O 1
ATOM 725 N N . TYR A 1 95 ? -9.119 -2.357 22.307 1.00 90.00 95 TYR A N 1
ATOM 726 C CA . TYR A 1 95 ? -8.624 -2.411 23.689 1.00 90.00 95 TYR A CA 1
ATOM 727 C C . TYR A 1 95 ? -8.700 -3.819 24.298 1.00 90.00 95 TYR A C 1
ATOM 729 O O . TYR A 1 95 ? -8.148 -4.049 25.372 1.00 90.00 95 TYR A O 1
ATOM 737 N N . ALA A 1 96 ? -9.386 -4.761 23.646 1.00 92.81 96 ALA A N 1
ATOM 738 C CA . ALA A 1 96 ? -9.557 -6.114 24.152 1.00 92.81 96 ALA A CA 1
ATOM 739 C C . ALA A 1 96 ? -8.364 -6.993 23.757 1.00 92.81 96 ALA A C 1
ATOM 741 O O . ALA A 1 96 ? -8.062 -7.157 22.578 1.00 92.81 96 ALA A O 1
ATOM 742 N N . GLU A 1 97 ? -7.710 -7.597 24.750 1.00 93.19 97 GLU A N 1
ATOM 743 C CA . GLU A 1 97 ? -6.561 -8.489 24.543 1.00 93.19 97 GLU A CA 1
ATOM 744 C C . GLU A 1 97 ? -6.858 -9.646 23.565 1.00 93.19 97 GLU A C 1
ATOM 746 O O . GLU A 1 97 ? -6.076 -9.808 22.630 1.00 93.19 97 GLU A O 1
ATOM 751 N N . PRO A 1 98 ? -8.003 -10.362 23.644 1.00 94.38 98 PRO A N 1
ATOM 752 C CA . PRO A 1 98 ? -8.292 -11.443 22.695 1.00 94.38 98 PRO A CA 1
ATOM 753 C C . PRO A 1 98 ? -8.423 -10.972 21.239 1.00 94.38 98 PRO A C 1
ATOM 755 O O . PRO A 1 98 ? -7.999 -11.666 20.322 1.00 94.38 98 PRO A O 1
ATOM 758 N N . GLU A 1 99 ? -8.986 -9.782 21.012 1.00 93.94 99 GLU A N 1
ATOM 759 C CA . GLU A 1 99 ? -9.126 -9.215 19.661 1.00 93.94 99 GLU A CA 1
ATOM 760 C C . GLU A 1 99 ? -7.760 -8.800 19.102 1.00 93.94 99 GLU A C 1
ATOM 762 O O . GLU A 1 99 ? -7.452 -9.035 17.935 1.00 93.94 99 GLU A O 1
ATOM 767 N N . ARG A 1 100 ? -6.900 -8.226 19.954 1.00 94.81 100 ARG A N 1
ATOM 768 C CA . ARG A 1 100 ? -5.519 -7.891 19.587 1.00 94.81 100 ARG A CA 1
ATOM 769 C C . ARG A 1 100 ? -4.728 -9.138 19.200 1.00 94.81 100 ARG A C 1
ATOM 771 O O . ARG A 1 100 ? -4.045 -9.114 18.182 1.00 94.81 100 ARG A O 1
ATOM 778 N N . GLU A 1 101 ? -4.842 -10.225 19.962 1.00 94.94 101 GLU A N 1
ATOM 779 C CA . GLU A 1 101 ? -4.168 -11.495 19.660 1.00 94.94 101 GLU A CA 1
ATOM 780 C C . GLU A 1 101 ? -4.513 -12.028 18.260 1.00 94.94 101 GLU A C 1
ATOM 782 O O . GLU A 1 101 ? -3.611 -12.421 17.515 1.00 94.94 101 GLU A O 1
ATOM 787 N N . GLU A 1 102 ? -5.788 -11.977 17.864 1.00 95.00 102 GLU A N 1
ATOM 788 C CA . GLU A 1 102 ? -6.235 -12.374 16.521 1.00 95.00 102 GLU A CA 1
ATOM 789 C C . GLU A 1 102 ? -5.661 -11.454 15.428 1.00 95.00 102 GLU A C 1
ATOM 791 O O . GLU A 1 102 ? -5.198 -11.928 14.385 1.00 95.00 102 GLU A O 1
ATOM 796 N N . ILE A 1 103 ? -5.600 -10.140 15.675 1.00 94.12 103 ILE A N 1
ATOM 797 C CA . ILE A 1 103 ? -4.960 -9.184 14.755 1.00 94.12 103 ILE A CA 1
ATOM 798 C C . ILE A 1 103 ? -3.476 -9.531 14.571 1.00 94.12 103 ILE A C 1
ATOM 800 O O . ILE A 1 103 ? -2.984 -9.560 13.438 1.00 94.12 103 ILE A O 1
ATOM 804 N N . TRP A 1 104 ? -2.756 -9.846 15.651 1.00 96.12 104 TRP A N 1
ATOM 805 C CA . TRP A 1 104 ? -1.341 -10.228 15.587 1.00 96.12 104 TRP A CA 1
ATOM 806 C C . TRP A 1 104 ? -1.131 -11.532 14.826 1.00 96.12 104 TRP A C 1
ATOM 808 O O . TRP A 1 104 ? -0.212 -11.617 14.008 1.00 96.12 104 TRP A O 1
ATOM 818 N N . ALA A 1 105 ? -2.002 -12.521 15.034 1.00 94.94 105 ALA A N 1
ATOM 819 C CA . ALA A 1 105 ? -1.949 -13.793 14.323 1.00 94.94 105 ALA A CA 1
ATOM 820 C C . ALA A 1 105 ? -2.095 -13.619 12.801 1.00 94.94 105 ALA A C 1
ATOM 822 O O . ALA A 1 105 ? -1.461 -14.345 12.034 1.00 94.94 105 ALA A O 1
ATOM 823 N N . VAL A 1 106 ? -2.887 -12.638 12.352 1.00 94.69 106 VAL A N 1
ATOM 824 C CA . VAL A 1 106 ? -3.010 -12.286 10.928 1.00 94.69 106 VAL A CA 1
ATOM 825 C C . VAL A 1 106 ? -1.829 -11.440 10.441 1.00 94.69 106 VAL A C 1
ATOM 827 O O . VAL A 1 106 ? -1.389 -11.602 9.299 1.00 94.69 106 VAL A O 1
ATOM 830 N N . ALA A 1 107 ? -1.325 -10.527 11.274 1.00 94.94 107 ALA A N 1
ATOM 831 C CA . ALA A 1 107 ? -0.257 -9.600 10.911 1.00 94.94 107 ALA A CA 1
ATOM 832 C C . ALA A 1 107 ? 1.099 -10.297 10.726 1.00 94.94 107 ALA A C 1
ATOM 834 O O . ALA A 1 107 ? 1.830 -10.013 9.768 1.00 94.94 107 ALA A O 1
ATOM 835 N N . ILE A 1 108 ? 1.442 -11.216 11.628 1.00 96.06 108 ILE A N 1
ATOM 836 C CA . ILE A 1 108 ? 2.750 -11.871 11.669 1.00 96.06 108 ILE A CA 1
ATOM 837 C C . ILE A 1 108 ? 2.921 -12.813 10.475 1.00 96.06 108 ILE A C 1
ATOM 839 O O . ILE A 1 108 ? 2.098 -13.677 10.190 1.00 96.06 108 ILE A O 1
ATOM 843 N N . GLY A 1 109 ? 4.020 -12.632 9.744 1.00 91.75 109 GLY A N 1
ATOM 844 C CA . GLY A 1 109 ? 4.335 -13.375 8.525 1.00 91.75 109 GLY A CA 1
ATOM 845 C C . GLY A 1 109 ? 3.643 -12.851 7.264 1.00 91.75 109 GLY A C 1
ATOM 846 O O . GLY A 1 109 ? 4.077 -13.201 6.167 1.00 91.75 109 GLY A O 1
ATOM 847 N N . ARG A 1 110 ? 2.614 -12.001 7.392 1.00 92.00 110 ARG A N 1
ATOM 848 C CA . ARG A 1 110 ? 1.909 -11.395 6.251 1.00 92.00 110 ARG A CA 1
ATOM 849 C C . ARG A 1 110 ? 2.267 -9.929 6.034 1.00 92.00 110 ARG A C 1
ATOM 851 O O . ARG A 1 110 ? 2.509 -9.538 4.898 1.00 92.00 110 ARG A O 1
ATOM 858 N N . TYR A 1 111 ? 2.284 -9.148 7.108 1.00 90.12 111 TYR A N 1
ATOM 859 C CA . TYR A 1 111 ? 2.548 -7.706 7.094 1.00 90.12 111 TYR A CA 1
ATOM 860 C C . TYR A 1 111 ? 3.839 -7.346 7.832 1.00 90.12 111 TYR A C 1
ATOM 862 O O . TYR A 1 111 ? 4.504 -6.377 7.479 1.00 90.12 111 TYR A O 1
ATOM 870 N N . VAL A 1 112 ? 4.233 -8.160 8.812 1.00 93.94 112 VAL A N 1
ATOM 871 C CA . VAL A 1 112 ? 5.532 -8.068 9.492 1.00 93.94 112 VAL A CA 1
ATOM 872 C C . VAL A 1 112 ? 6.278 -9.402 9.402 1.00 93.94 112 VAL A C 1
ATOM 874 O O . VAL A 1 112 ? 5.648 -10.434 9.146 1.00 93.94 112 VAL A O 1
ATOM 877 N N . PRO A 1 113 ? 7.611 -9.434 9.582 1.00 95.94 113 PRO A N 1
ATOM 878 C CA . PRO A 1 113 ? 8.364 -10.684 9.606 1.00 95.94 113 PRO A CA 1
ATOM 879 C C . PRO A 1 113 ? 7.777 -11.729 10.567 1.00 95.94 113 PRO A C 1
ATOM 881 O O . PRO A 1 113 ? 7.284 -11.408 11.642 1.00 95.94 113 PRO A O 1
ATOM 884 N N . ALA A 1 114 ? 7.887 -13.013 10.215 1.00 94.88 114 ALA A N 1
ATOM 885 C CA . ALA A 1 114 ? 7.336 -14.108 11.026 1.00 94.88 114 ALA A CA 1
ATOM 886 C C . ALA A 1 114 ? 7.952 -14.229 12.439 1.00 94.88 114 ALA A C 1
ATOM 888 O O . ALA A 1 114 ? 7.407 -14.929 13.285 1.00 94.88 114 ALA A O 1
ATOM 889 N N . GLY A 1 115 ? 9.103 -13.591 12.675 1.00 95.19 115 GLY A N 1
ATOM 890 C CA . GLY A 1 115 ? 9.778 -13.544 13.973 1.00 95.19 115 GLY A CA 1
ATOM 891 C C . GLY A 1 115 ? 9.541 -12.258 14.767 1.00 95.19 115 GLY A C 1
ATOM 892 O O . GLY A 1 115 ? 10.222 -12.067 15.768 1.00 95.19 115 GLY A O 1
ATOM 893 N N . THR A 1 116 ? 8.655 -11.366 14.310 1.00 96.81 116 THR A N 1
ATOM 894 C CA . THR A 1 116 ? 8.302 -10.143 15.043 1.00 96.81 116 THR A CA 1
ATOM 895 C C . THR A 1 116 ? 7.619 -10.494 16.361 1.00 96.81 116 THR A C 1
ATOM 897 O O . THR A 1 116 ? 6.711 -11.325 16.389 1.00 96.81 116 THR A O 1
ATOM 900 N N . ASP A 1 117 ? 8.059 -9.856 17.446 1.00 96.19 117 ASP A N 1
ATOM 901 C CA . ASP A 1 117 ? 7.427 -9.978 18.757 1.00 96.19 117 ASP A CA 1
ATOM 902 C C . ASP A 1 117 ? 6.040 -9.301 18.720 1.00 96.19 117 ASP A C 1
ATOM 904 O O . ASP A 1 117 ? 5.961 -8.118 18.371 1.00 96.19 117 ASP A O 1
ATOM 908 N N . PRO A 1 118 ? 4.938 -9.998 19.074 1.00 95.44 118 PRO A N 1
ATOM 909 C CA . PRO A 1 118 ? 3.615 -9.383 19.193 1.00 95.44 118 PRO A CA 1
ATOM 910 C C . PRO A 1 118 ? 3.593 -8.122 20.069 1.00 95.44 118 PRO A C 1
ATOM 912 O O . PRO A 1 118 ? 2.766 -7.236 19.848 1.00 95.44 118 PRO A O 1
ATOM 915 N N . GLN A 1 119 ? 4.517 -8.003 21.027 1.00 95.81 119 GLN A N 1
ATOM 916 C CA . GLN A 1 119 ? 4.638 -6.817 21.866 1.00 95.81 119 GLN A CA 1
ATOM 917 C C . GLN A 1 119 ? 4.975 -5.556 21.056 1.00 95.81 119 GLN A C 1
ATOM 919 O O . GLN A 1 119 ? 4.427 -4.494 21.344 1.00 95.81 119 GLN A O 1
ATOM 924 N N . GLU A 1 120 ? 5.793 -5.658 20.002 1.00 96.44 120 GLU A N 1
ATOM 925 C CA . GLU A 1 120 ? 6.102 -4.519 19.123 1.00 96.44 120 GLU A CA 1
ATOM 926 C C . GLU A 1 120 ? 4.843 -4.002 18.411 1.00 96.44 120 GLU A C 1
ATOM 928 O O . GLU A 1 120 ? 4.667 -2.793 18.229 1.00 96.44 120 GLU A O 1
ATOM 933 N N . LEU A 1 121 ? 3.945 -4.917 18.031 1.00 95.94 121 LEU A N 1
ATOM 934 C CA . LEU A 1 121 ? 2.670 -4.582 17.401 1.00 95.94 121 LEU A CA 1
ATOM 935 C C . LEU A 1 121 ? 1.701 -3.954 18.406 1.00 95.94 121 LEU A C 1
ATOM 937 O O . LEU A 1 121 ? 1.055 -2.957 18.079 1.00 95.94 121 LEU A O 1
ATOM 941 N N . SER A 1 122 ? 1.651 -4.481 19.635 1.00 95.62 122 SER A N 1
ATOM 942 C CA . SER A 1 122 ? 0.863 -3.873 20.711 1.00 95.62 122 SER A CA 1
ATOM 943 C C . SER A 1 122 ? 1.328 -2.452 20.989 1.00 95.62 122 SER A C 1
ATOM 945 O O . SER A 1 122 ? 0.510 -1.543 20.975 1.00 95.62 122 SER A O 1
ATOM 947 N N . GLU A 1 123 ? 2.633 -2.228 21.146 1.00 96.44 123 GLU A N 1
ATOM 948 C CA . GLU A 1 123 ? 3.187 -0.891 21.369 1.00 96.44 123 GLU A CA 1
ATOM 949 C C . GLU A 1 123 ? 2.897 0.062 20.204 1.00 96.44 123 GLU A C 1
ATOM 951 O O . GLU A 1 123 ? 2.706 1.261 20.411 1.00 96.44 123 GLU A O 1
ATOM 956 N N . ALA A 1 124 ? 2.888 -0.441 18.966 1.00 95.31 124 ALA A N 1
ATOM 957 C CA . ALA A 1 124 ? 2.527 0.354 17.800 1.00 95.31 124 ALA A CA 1
ATOM 958 C C . ALA A 1 124 ? 1.051 0.759 17.805 1.00 95.31 124 ALA A C 1
ATOM 960 O O . ALA A 1 124 ? 0.756 1.931 17.571 1.00 95.31 124 ALA A O 1
ATOM 961 N N . LEU A 1 125 ? 0.148 -0.174 18.109 1.00 94.69 125 LEU A N 1
ATOM 962 C CA . LEU A 1 125 ? -1.274 0.121 18.248 1.00 94.69 125 LEU A CA 1
ATOM 963 C C . LEU A 1 125 ? -1.534 1.062 19.427 1.00 94.69 125 LEU A C 1
ATOM 965 O O . LEU A 1 125 ? -2.278 2.022 19.265 1.00 94.69 125 LEU A O 1
ATOM 969 N N . ASP A 1 126 ? -0.872 0.853 20.564 1.00 95.44 126 ASP A N 1
ATOM 970 C CA . ASP A 1 126 ? -1.000 1.705 21.749 1.00 95.44 126 ASP A CA 1
ATOM 971 C C . ASP A 1 126 ? -0.622 3.162 21.427 1.00 95.44 126 ASP A C 1
ATOM 973 O O . ASP A 1 126 ? -1.375 4.086 21.726 1.00 95.44 126 ASP A O 1
ATOM 977 N N . ARG A 1 127 ? 0.465 3.388 20.672 1.00 95.69 127 ARG A N 1
ATOM 978 C CA . ARG A 1 127 ? 0.823 4.739 20.198 1.00 95.69 127 ARG A CA 1
ATOM 979 C C . ARG A 1 127 ? -0.240 5.394 19.316 1.00 95.69 127 ARG A C 1
ATOM 981 O O . ARG A 1 127 ? -0.290 6.623 19.294 1.00 95.69 127 ARG A O 1
ATOM 988 N N . LEU A 1 128 ? -1.018 4.617 18.559 1.00 93.00 128 LEU A N 1
ATOM 989 C CA . LEU A 1 128 ? -2.090 5.127 17.698 1.00 93.00 128 LEU A CA 1
ATOM 990 C C . LEU A 1 128 ? -3.354 5.438 18.502 1.00 93.00 128 LEU A C 1
ATOM 992 O O . LEU A 1 128 ? -3.915 6.519 18.350 1.00 93.00 128 LEU A O 1
ATOM 996 N N . ILE A 1 129 ? -3.780 4.521 19.373 1.00 92.94 129 ILE A N 1
ATOM 997 C CA . ILE A 1 129 ? -4.999 4.694 20.176 1.00 92.94 129 ILE A CA 1
ATOM 998 C C . ILE A 1 129 ? -4.857 5.764 21.264 1.00 92.94 129 ILE A C 1
ATOM 1000 O O . ILE A 1 129 ? -5.870 6.291 21.718 1.00 92.94 129 ILE A O 1
ATOM 1004 N N . ASP A 1 130 ? -3.625 6.080 21.675 1.00 93.62 130 ASP A N 1
ATOM 1005 C CA . ASP A 1 130 ? -3.317 7.139 22.644 1.00 93.62 130 ASP A CA 1
ATOM 1006 C C . ASP A 1 130 ? -3.334 8.549 22.023 1.00 93.62 130 ASP A C 1
ATOM 1008 O O . ASP A 1 130 ? -3.139 9.541 22.727 1.00 93.62 130 ASP A O 1
ATOM 1012 N N . GLN A 1 131 ? -3.542 8.672 20.710 1.00 93.88 131 GLN A N 1
ATOM 1013 C CA . GLN A 1 131 ? -3.620 9.976 20.053 1.00 93.88 131 GLN A CA 1
ATOM 1014 C C . GLN A 1 131 ? -4.947 10.675 20.355 1.00 93.88 131 GLN A C 1
ATOM 1016 O O . GLN A 1 131 ? -6.011 10.069 20.271 1.00 93.88 131 GLN A O 1
ATOM 1021 N N . ASP A 1 132 ? -4.904 11.990 20.594 1.00 92.38 132 ASP A N 1
ATOM 1022 C CA . ASP A 1 132 ? -6.101 12.799 20.894 1.00 92.38 132 ASP A CA 1
ATOM 1023 C C . ASP A 1 132 ? -7.169 12.752 19.782 1.00 92.38 132 ASP A C 1
ATOM 1025 O O . ASP A 1 132 ? -8.359 12.956 20.033 1.00 92.38 132 ASP A O 1
ATOM 1029 N N . TRP A 1 133 ? -6.741 12.515 18.540 1.00 91.56 133 TRP A N 1
ATOM 1030 C CA . TRP A 1 133 ? -7.603 12.413 17.362 1.00 91.56 133 TRP A CA 1
ATOM 1031 C C . TRP A 1 133 ? -8.163 11.001 17.136 1.00 91.56 133 TRP A C 1
ATOM 1033 O O . TRP A 1 133 ? -8.959 10.802 16.217 1.00 91.56 133 TRP A O 1
ATOM 1043 N N . TRP A 1 134 ? -7.780 10.011 17.947 1.00 92.19 134 TRP A N 1
ATOM 1044 C CA . TRP A 1 134 ? -8.236 8.637 17.778 1.00 92.19 134 TRP A CA 1
ATOM 1045 C C . TRP A 1 134 ? -9.755 8.499 18.012 1.00 92.19 134 TRP A C 1
ATOM 1047 O O . TRP A 1 134 ? -10.306 9.039 18.981 1.00 92.19 134 TRP A O 1
ATOM 1057 N N . PRO A 1 135 ? -10.488 7.758 17.158 1.00 90.12 135 PRO A N 1
ATOM 1058 C CA . PRO A 1 135 ? -11.921 7.578 17.334 1.00 90.12 135 PRO A CA 1
ATOM 1059 C C . PRO A 1 135 ? -12.219 6.559 18.448 1.00 90.12 135 PRO A C 1
ATOM 1061 O O . PRO A 1 135 ? -12.375 5.371 18.194 1.00 90.12 135 PRO A O 1
ATOM 1064 N N . HIS A 1 136 ? -1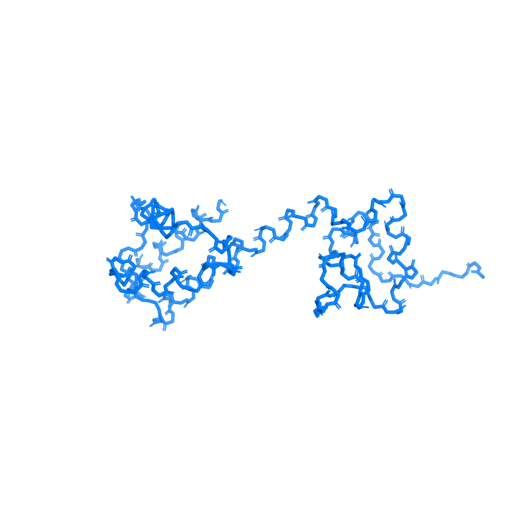2.402 7.020 19.690 1.00 84.38 136 HIS A N 1
ATOM 1065 C CA . HIS A 1 136 ? -12.805 6.174 20.838 1.00 84.38 136 HIS A CA 1
ATOM 1066 C C . HIS A 1 136 ? -14.269 5.681 20.801 1.00 84.38 136 HIS A C 1
ATOM 1068 O O . HIS A 1 136 ? -14.813 5.207 21.796 1.00 84.38 136 HIS A O 1
ATOM 1074 N N . GLY A 1 137 ? -14.951 5.853 19.674 1.00 86.88 137 GLY A N 1
ATOM 1075 C CA . GLY A 1 137 ? -16.338 5.456 19.493 1.00 86.88 137 GLY A CA 1
ATOM 1076 C C . GLY A 1 137 ? -16.883 5.965 18.169 1.00 86.88 137 GLY A C 1
ATOM 1077 O O . GLY A 1 137 ? -16.524 7.054 17.716 1.00 86.88 137 GLY A O 1
ATOM 1078 N N . TYR A 1 138 ? -17.770 5.181 17.565 1.00 90.94 138 TYR A N 1
ATOM 1079 C CA . TYR A 1 138 ? -18.423 5.538 16.315 1.00 90.94 138 TYR A CA 1
ATOM 1080 C C . TYR A 1 138 ? -19.911 5.180 16.375 1.00 90.94 138 TYR A C 1
ATOM 1082 O O . TYR A 1 138 ? -20.280 4.011 16.409 1.00 90.94 138 TYR A O 1
ATOM 1090 N N . ASP A 1 139 ? -20.768 6.201 16.413 1.00 91.44 139 ASP A N 1
ATOM 1091 C CA . ASP A 1 139 ? -22.232 6.065 16.474 1.00 91.44 139 ASP A CA 1
ATOM 1092 C C . ASP A 1 139 ? -22.932 6.535 15.185 1.00 91.44 139 ASP A C 1
ATOM 1094 O O . ASP A 1 139 ? -24.158 6.646 15.133 1.00 91.44 139 ASP A O 1
ATOM 1098 N N . GLY A 1 140 ? -22.156 6.853 14.142 1.00 90.94 140 GLY A N 1
ATOM 1099 C CA . GLY A 1 140 ? -22.652 7.367 12.865 1.00 90.94 140 GLY A CA 1
ATOM 1100 C C . GLY A 1 140 ? -23.150 8.816 12.898 1.00 90.94 140 GLY A C 1
ATOM 1101 O O . GLY A 1 140 ? -23.575 9.329 11.860 1.00 90.94 140 GLY A O 1
ATOM 1102 N N . SER A 1 141 ? -23.092 9.506 14.044 1.00 94.56 141 SER A N 1
ATOM 1103 C CA . SER A 1 141 ? -23.446 10.924 14.135 1.00 94.56 141 SER A CA 1
ATOM 1104 C C . SER A 1 141 ? -22.506 11.799 13.299 1.00 94.56 141 SER A C 1
ATOM 1106 O O . SER A 1 141 ? -21.360 11.442 13.027 1.00 94.56 141 SER A O 1
ATOM 1108 N N . ALA A 1 142 ? -22.955 13.004 12.936 1.00 94.75 142 ALA A N 1
ATOM 1109 C CA . ALA A 1 142 ? -22.121 13.954 12.194 1.00 94.75 142 ALA A CA 1
ATOM 1110 C C . ALA A 1 142 ? -20.805 14.295 12.926 1.00 94.75 142 ALA A C 1
ATOM 1112 O O . ALA A 1 142 ? -19.781 14.524 12.288 1.00 94.75 142 ALA A O 1
ATOM 1113 N N . VAL A 1 143 ? -20.817 14.297 14.265 1.00 92.88 143 VAL A N 1
ATOM 1114 C CA . VAL A 1 143 ? -19.615 14.529 15.081 1.00 92.88 143 VAL A CA 1
ATOM 1115 C C . VAL A 1 143 ? -18.667 13.332 15.012 1.00 92.88 143 VAL A C 1
ATOM 1117 O O . VAL A 1 143 ? -17.464 13.529 14.854 1.00 92.88 143 VAL A O 1
ATOM 1120 N N . ALA A 1 144 ? -19.188 12.103 15.093 1.00 92.56 144 ALA A N 1
ATOM 1121 C CA . ALA A 1 144 ? -1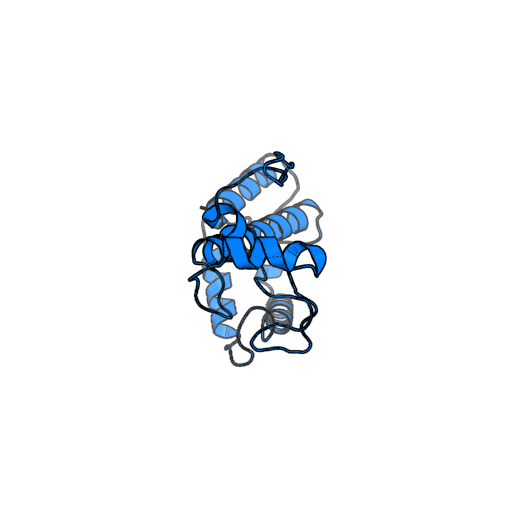8.377 10.896 14.947 1.00 92.56 144 ALA A CA 1
ATOM 1122 C C . ALA A 1 144 ? -17.754 10.795 13.545 1.00 92.56 144 ALA A C 1
ATOM 1124 O O . ALA A 1 144 ? -16.571 10.489 13.430 1.00 92.56 144 ALA A O 1
ATOM 1125 N N . GLN A 1 145 ? -18.501 11.148 12.494 1.00 94.12 145 GLN A N 1
ATOM 1126 C CA . GLN A 1 145 ? -17.979 11.205 11.123 1.00 94.12 145 GLN A CA 1
ATOM 1127 C C . GLN A 1 145 ? -16.855 12.237 10.971 1.00 94.12 145 GLN A C 1
ATOM 1129 O O . GLN A 1 145 ? -15.834 11.949 10.354 1.00 94.12 145 GLN A O 1
ATOM 1134 N N . ALA A 1 146 ? -17.007 13.427 11.562 1.00 93.44 146 ALA A N 1
ATOM 1135 C CA . ALA A 1 146 ? -15.965 14.451 11.519 1.00 93.44 146 ALA A CA 1
ATOM 1136 C C . ALA A 1 146 ? -14.677 14.003 12.231 1.00 93.44 146 ALA A C 1
ATOM 1138 O O . ALA A 1 146 ? -13.589 14.232 11.713 1.00 93.44 146 ALA A O 1
ATOM 1139 N N . ARG A 1 147 ? -14.795 13.330 13.386 1.00 92.69 147 ARG A N 1
ATOM 1140 C CA . ARG A 1 147 ? -13.643 12.762 14.109 1.00 92.69 147 ARG A CA 1
ATOM 1141 C C . ARG A 1 147 ? -12.964 11.647 13.330 1.00 92.69 147 ARG A C 1
ATOM 1143 O O . ARG A 1 147 ? -11.744 11.615 13.271 1.00 92.69 147 ARG A O 1
ATOM 1150 N N . LEU A 1 148 ? -13.745 10.764 12.710 1.00 94.38 148 LEU A N 1
ATOM 1151 C CA . LEU A 1 148 ? -13.200 9.706 11.868 1.00 94.38 148 LEU A CA 1
ATOM 1152 C C . LEU A 1 148 ? -12.411 10.295 10.691 1.00 94.38 148 LEU A C 1
ATOM 1154 O O . LEU A 1 148 ? -11.284 9.879 10.451 1.00 94.38 148 LEU A O 1
ATOM 1158 N N . LYS A 1 149 ? -12.942 11.333 10.033 1.00 94.50 149 LYS A N 1
ATOM 1159 C CA . LYS A 1 149 ? -12.232 12.037 8.955 1.00 94.50 149 LYS A CA 1
ATOM 1160 C C . LYS A 1 149 ? -10.969 12.766 9.414 1.00 94.50 149 LYS A C 1
ATOM 1162 O O . LYS A 1 149 ? -9.993 12.824 8.662 1.00 94.50 149 LYS A O 1
ATOM 1167 N N . ASP A 1 150 ? -10.967 13.315 10.625 1.00 94.31 150 ASP A N 1
ATOM 1168 C CA . ASP A 1 150 ? -9.760 13.886 11.226 1.00 94.31 150 ASP A CA 1
ATOM 1169 C C . ASP A 1 150 ? -8.707 12.793 11.458 1.00 94.31 150 ASP A C 1
ATOM 1171 O O . ASP A 1 150 ? -7.594 12.906 10.951 1.00 94.31 150 ASP A O 1
ATOM 1175 N N . ALA A 1 151 ? -9.086 11.670 12.076 1.00 94.06 151 ALA A N 1
ATOM 1176 C CA . ALA A 1 151 ? -8.201 10.525 12.287 1.00 94.06 151 ALA A CA 1
ATOM 1177 C C . ALA A 1 151 ? -7.598 9.988 10.978 1.00 94.06 151 ALA A C 1
ATOM 1179 O O . ALA A 1 151 ? -6.386 9.796 10.894 1.00 94.06 151 ALA A O 1
ATOM 1180 N N . THR A 1 152 ? -8.406 9.805 9.925 1.00 94.50 152 THR A N 1
ATOM 1181 C CA . THR A 1 152 ? -7.889 9.365 8.616 1.00 94.50 152 THR A CA 1
ATOM 1182 C C . THR A 1 152 ? -6.911 10.368 8.013 1.00 94.50 152 THR A C 1
ATOM 1184 O O . THR A 1 152 ? -5.927 9.968 7.398 1.00 94.50 152 THR A O 1
ATOM 1187 N N . SER A 1 153 ? -7.153 11.669 8.209 1.00 94.50 153 SER A N 1
ATOM 1188 C CA . SER A 1 153 ? -6.257 12.720 7.715 1.00 94.50 153 SER A CA 1
ATOM 1189 C C . SER A 1 153 ? -4.912 12.684 8.445 1.00 94.50 153 SER A C 1
ATOM 1191 O O . SER A 1 153 ? -3.874 12.757 7.802 1.00 94.50 153 SER A O 1
ATOM 1193 N N . GLN A 1 154 ? -4.919 12.495 9.769 1.00 95.06 154 GLN A N 1
ATOM 1194 C CA . GLN A 1 154 ? -3.698 12.377 10.577 1.00 95.06 154 GLN A CA 1
ATOM 1195 C C . GLN A 1 154 ? -2.880 11.124 10.235 1.00 95.06 154 GLN A C 1
ATOM 1197 O O . GLN A 1 154 ? -1.652 11.163 10.267 1.00 95.06 154 GLN A O 1
ATOM 1202 N N . LEU A 1 155 ? -3.548 10.014 9.902 1.00 92.75 155 LEU A N 1
ATOM 1203 C CA . LEU A 1 155 ? -2.887 8.763 9.520 1.00 92.75 155 LEU A CA 1
ATOM 1204 C C . LEU A 1 155 ? -2.233 8.827 8.131 1.00 92.75 155 LEU A C 1
ATOM 1206 O O . LEU A 1 155 ? -1.188 8.211 7.929 1.00 92.75 155 LEU A O 1
ATOM 1210 N N . ILE A 1 156 ? -2.837 9.546 7.180 1.00 90.31 156 ILE A N 1
ATOM 1211 C CA . ILE A 1 156 ? -2.300 9.698 5.817 1.00 90.31 156 ILE A CA 1
ATOM 1212 C C . ILE A 1 156 ? -1.202 10.775 5.764 1.00 90.31 156 ILE A C 1
ATOM 1214 O O . ILE A 1 156 ? -0.198 10.575 5.073 1.00 90.31 156 ILE A O 1
ATOM 1218 N N . GLY A 1 157 ? -1.371 11.876 6.508 1.00 80.75 157 GLY A N 1
ATOM 1219 C CA . GLY A 1 157 ? -0.465 13.033 6.529 1.00 80.75 157 GLY A CA 1
ATOM 1220 C C . GLY A 1 157 ? -1.038 14.288 5.883 1.00 80.75 157 GLY A C 1
ATOM 1221 O O . GLY A 1 157 ? -1.581 14.198 4.758 1.00 80.75 157 GLY A O 1
#